Protein AF-A0A021VND4-F1 (afdb_monomer)

Radius of gyration: 18.17 Å; Cα contacts (8 Å, |Δi|>4): 140; chains: 1; bounding box: 56×45×38 Å

Solvent-accessible surface area (backbone atoms only — not comparable to full-atom values): 9575 Å² total; per-residue (Å²): 138,81,80,80,77,84,76,87,83,68,87,91,71,87,81,80,86,76,94,63,100,73,73,76,72,95,54,77,72,45,52,62,30,87,67,71,60,88,65,84,50,71,68,50,46,50,50,52,54,51,49,43,59,38,52,52,38,44,68,50,16,68,78,72,68,38,56,69,61,24,49,53,36,52,48,45,46,50,52,52,50,40,56,62,38,49,47,67,73,42,44,68,48,39,71,72,53,38,63,67,58,33,40,44,51,10,20,51,50,37,47,50,38,52,64,40,26,92,81,39,49,69,62,33,46,55,53,37,48,76,36,63,48,84,81,65,67,89,79,54,76,70,67,76,73,69,83,77,57,66,70,61,62,68,68,74,115

Foldseek 3Di:
DDDDPPPPPDDPDPDDDDDDPDDDPPFDFQAADLDADPADDPLLLVLLLLLLVLLVQLVPCVVVVNVVSNVVSLCCSVPCNVPVPLCVVCVVVRRVVPVNSSRSVNNSLNLSLLSCCVPCVPVSQVVNVVSPHDDGSVVDDRRDRDDRDPVVVVVPD

Structure (mmCIF, N/CA/C/O backbone):
data_AF-A0A021VND4-F1
#
_entry.id   AF-A0A021VND4-F1
#
loop_
_atom_site.group_PDB
_atom_site.id
_atom_site.type_symbol
_atom_site.label_atom_id
_atom_site.label_alt_id
_atom_site.label_comp_id
_atom_site.label_asym_id
_atom_site.label_entity_id
_atom_site.label_seq_id
_atom_site.pdbx_PDB_ins_code
_atom_site.Cartn_x
_atom_site.Cartn_y
_atom_site.Cartn_z
_atom_site.occupancy
_atom_site.B_iso_or_equiv
_atom_site.auth_seq_id
_atom_site.auth_comp_id
_atom_site.auth_asym_id
_atom_site.auth_atom_id
_atom_site.pdbx_PDB_model_num
ATOM 1 N N . MET A 1 1 ? -39.844 19.000 12.742 1.00 39.38 1 MET A N 1
ATOM 2 C CA . MET A 1 1 ? -38.869 18.148 13.452 1.00 39.38 1 MET A CA 1
ATOM 3 C C . MET A 1 1 ? -37.509 18.423 12.840 1.00 39.38 1 MET A C 1
ATOM 5 O O . MET A 1 1 ? -37.280 18.020 11.710 1.00 39.38 1 MET A O 1
ATOM 9 N N . GLY A 1 2 ? -36.708 19.260 13.501 1.00 38.38 2 GLY A N 1
ATOM 10 C CA . GLY A 1 2 ? -35.428 19.747 12.989 1.00 38.38 2 GLY A CA 1
ATOM 11 C C . GLY A 1 2 ? -34.283 18.867 13.471 1.00 38.38 2 GLY A C 1
ATOM 12 O O . GLY A 1 2 ? -34.171 18.606 14.666 1.00 38.38 2 GLY A O 1
ATOM 13 N N . VAL A 1 3 ? -33.459 18.407 12.537 1.00 39.66 3 VAL A N 1
ATOM 14 C CA . VAL A 1 3 ? -32.169 17.777 12.827 1.00 39.66 3 VAL A CA 1
ATOM 15 C C . VAL A 1 3 ? -31.225 18.892 13.293 1.00 39.66 3 VAL A C 1
ATOM 17 O O . VAL A 1 3 ? -31.140 19.909 12.598 1.00 39.66 3 VAL A O 1
ATOM 20 N N . PRO A 1 4 ? -30.549 18.784 14.448 1.00 34.69 4 PRO A N 1
ATOM 21 C CA . PRO A 1 4 ? -29.612 19.818 14.848 1.00 34.69 4 PRO A CA 1
ATOM 22 C C . PRO A 1 4 ? -28.389 19.758 13.926 1.00 34.69 4 PRO A C 1
ATOM 24 O O . PRO A 1 4 ? -27.770 18.705 13.769 1.00 34.69 4 PRO A O 1
ATOM 27 N N . LEU A 1 5 ? -28.048 20.893 13.309 1.00 39.12 5 LEU A N 1
ATOM 28 C CA . LEU A 1 5 ? -26.741 21.083 12.690 1.00 39.12 5 LEU A CA 1
ATOM 29 C C . LEU A 1 5 ? -25.668 20.904 13.770 1.00 39.12 5 LEU A C 1
ATOM 31 O O . LEU A 1 5 ? -25.698 21.584 14.795 1.00 39.12 5 LEU A O 1
ATOM 35 N N . VAL A 1 6 ? -24.699 20.025 13.516 1.00 43.84 6 VAL A N 1
ATOM 36 C CA . VAL A 1 6 ? -23.424 20.014 14.238 1.00 43.84 6 VAL A CA 1
ATOM 37 C C . VAL A 1 6 ? -22.753 21.366 14.000 1.00 43.84 6 VAL A C 1
ATOM 39 O O . VAL A 1 6 ? -22.276 21.661 12.907 1.00 43.84 6 VAL A O 1
ATOM 42 N N . THR A 1 7 ? -22.745 22.217 15.021 1.00 33.28 7 THR A N 1
ATOM 43 C CA . THR A 1 7 ? -21.947 23.441 15.036 1.00 33.28 7 THR A CA 1
ATOM 44 C C . THR A 1 7 ? -20.494 23.058 15.285 1.00 33.28 7 THR A C 1
ATOM 46 O O . THR A 1 7 ? -20.114 22.707 16.403 1.00 33.28 7 THR A O 1
ATOM 49 N N . ALA A 1 8 ? -19.677 23.115 14.236 1.00 41.44 8 ALA A N 1
ATOM 50 C CA . ALA A 1 8 ? -18.228 23.056 14.342 1.00 41.44 8 ALA A CA 1
ATOM 51 C C . ALA A 1 8 ? -17.713 24.363 14.970 1.00 41.44 8 ALA A C 1
ATOM 53 O O . ALA A 1 8 ? -17.360 25.310 14.279 1.00 41.44 8 ALA A O 1
ATOM 54 N N . THR A 1 9 ? -17.700 24.431 16.300 1.00 42.09 9 THR A N 1
ATOM 55 C CA . THR A 1 9 ? -16.962 25.454 17.052 1.00 42.09 9 THR A CA 1
ATOM 56 C C . THR A 1 9 ? -15.819 24.779 17.795 1.00 42.09 9 THR A C 1
ATOM 58 O O . THR A 1 9 ? -15.929 24.433 18.969 1.00 42.09 9 THR A O 1
ATOM 61 N N . GLY A 1 10 ? -14.721 24.561 17.079 1.00 40.16 10 GLY A N 1
ATOM 62 C CA . GLY A 1 10 ? -13.405 24.275 17.639 1.00 40.16 10 GLY A CA 1
ATOM 63 C C . GLY A 1 10 ? -12.392 25.157 16.909 1.00 40.16 10 GLY A C 1
ATOM 64 O O . GLY A 1 10 ? -12.546 25.340 15.703 1.00 40.16 10 GLY A O 1
ATOM 65 N N . PRO A 1 11 ? -11.412 25.762 17.599 1.00 38.66 11 PRO A N 1
ATOM 66 C CA . PRO A 1 11 ? -10.541 26.758 16.990 1.00 38.66 11 PRO A CA 1
ATOM 67 C C . PRO A 1 11 ? -9.674 26.132 15.891 1.00 38.66 11 PRO A C 1
ATOM 69 O O . PRO A 1 11 ? -8.790 25.318 16.170 1.00 38.66 11 PRO A O 1
ATOM 72 N N . GLU A 1 12 ? -9.913 26.551 14.646 1.00 44.59 12 GLU A N 1
ATOM 73 C CA . GLU A 1 12 ? -8.949 26.457 13.554 1.00 44.59 12 GLU A CA 1
ATOM 74 C C . GLU A 1 12 ? -7.662 27.161 13.990 1.00 44.59 12 GLU A C 1
ATOM 76 O O . GLU A 1 12 ? -7.563 28.384 14.042 1.00 44.59 12 GLU A O 1
ATOM 81 N N . SER A 1 13 ? -6.664 26.365 14.347 1.00 36.53 13 SER A N 1
ATOM 82 C CA . SER A 1 13 ? -5.287 26.816 14.462 1.00 36.53 13 SER A CA 1
ATOM 83 C C . SER A 1 13 ? -4.423 25.725 13.856 1.00 36.53 13 SER A C 1
ATOM 85 O O . SER A 1 13 ? -4.246 24.657 14.434 1.00 36.53 13 SER A O 1
ATOM 87 N N . TRP A 1 14 ? -3.936 25.972 12.643 1.00 28.53 14 TRP A N 1
ATOM 88 C CA . TRP A 1 14 ? -2.794 25.255 12.092 1.00 28.53 14 TRP A CA 1
ATOM 89 C C . TRP A 1 14 ? -1.542 25.890 12.703 1.00 28.53 14 TRP A C 1
ATOM 91 O O . TRP A 1 14 ? -1.201 27.016 12.341 1.00 28.53 14 TRP A O 1
ATOM 101 N N . PRO A 1 15 ? -0.858 25.244 13.663 1.00 38.12 15 PRO A N 1
ATOM 102 C CA . PRO A 1 15 ? 0.334 25.821 14.244 1.00 38.12 15 PRO A CA 1
ATOM 103 C C . PRO A 1 15 ? 1.510 25.493 13.329 1.00 38.12 15 PRO A C 1
ATOM 105 O O . PRO A 1 15 ? 2.020 24.371 13.305 1.00 38.12 15 PRO A O 1
ATOM 108 N N . HIS A 1 16 ? 1.946 26.492 12.572 1.00 46.53 16 HIS A N 1
ATOM 109 C CA . HIS A 1 16 ? 3.283 26.505 12.005 1.00 46.53 16 HIS A CA 1
ATOM 110 C C . HIS A 1 16 ? 4.306 26.500 13.156 1.00 46.53 16 HIS A C 1
ATOM 112 O O . HIS A 1 16 ? 4.197 27.287 14.094 1.00 46.53 16 HIS A O 1
ATOM 118 N N . THR A 1 17 ? 5.344 25.670 13.020 1.00 44.19 17 THR A N 1
ATOM 119 C CA . THR A 1 17 ? 6.574 25.615 13.841 1.00 44.19 17 THR A CA 1
ATOM 120 C C . THR A 1 17 ? 6.462 24.954 15.223 1.00 44.19 17 THR A C 1
ATOM 122 O O . THR A 1 17 ? 5.959 25.523 16.186 1.00 44.19 17 THR A O 1
ATOM 125 N N . GLY A 1 18 ? 7.032 23.749 15.337 1.00 35.31 18 GLY A N 1
ATOM 126 C CA . GLY A 1 18 ? 7.293 23.082 16.615 1.00 35.31 18 GLY A CA 1
ATOM 127 C C . GLY A 1 18 ? 7.198 21.564 16.508 1.00 35.31 18 GLY A C 1
ATOM 128 O O . GLY A 1 18 ? 6.139 20.985 16.759 1.00 35.31 18 GLY A O 1
ATOM 129 N N . CYS A 1 19 ? 8.303 20.916 16.129 1.00 43.28 19 CYS A N 1
ATOM 130 C CA . CYS A 1 19 ? 8.440 19.462 16.154 1.00 43.28 19 CYS A CA 1
ATOM 131 C C . CYS A 1 19 ? 8.261 18.972 17.602 1.00 43.28 19 CYS A C 1
ATOM 133 O O . CYS A 1 19 ? 9.157 19.080 18.435 1.00 43.28 19 CYS A O 1
ATOM 135 N N . SER A 1 20 ? 7.055 18.508 17.928 1.00 46.44 20 SER A N 1
ATOM 136 C CA . SER A 1 20 ? 6.703 17.970 19.238 1.00 46.44 20 SER A CA 1
ATOM 137 C C . SER A 1 20 ? 6.713 16.449 19.144 1.00 46.44 20 SER A C 1
ATOM 139 O O . SER A 1 20 ? 5.752 15.840 18.679 1.00 46.44 20 SER A O 1
ATOM 141 N N . ARG A 1 21 ? 7.798 15.829 19.627 1.00 52.44 21 ARG A N 1
ATOM 142 C CA . ARG A 1 21 ? 7.966 14.372 19.832 1.00 52.44 21 ARG A CA 1
ATOM 143 C C . ARG A 1 21 ? 7.022 13.799 20.913 1.00 52.44 21 ARG A C 1
ATOM 145 O O . ARG A 1 21 ? 7.425 12.992 21.740 1.00 52.44 21 ARG A O 1
ATOM 152 N N . GLY A 1 22 ? 5.773 14.264 20.973 1.00 51.69 22 GLY A N 1
ATOM 153 C CA . GLY A 1 22 ? 4.873 13.988 22.095 1.00 51.69 22 GLY A CA 1
ATOM 154 C C . GLY A 1 22 ? 3.378 14.139 21.824 1.00 51.69 22 GLY A C 1
ATOM 155 O O . GLY A 1 22 ? 2.599 14.114 22.775 1.00 51.69 22 GLY A O 1
ATOM 156 N N . ARG A 1 23 ? 2.929 14.278 20.569 1.00 58.47 23 ARG A N 1
ATOM 157 C CA . ARG A 1 23 ? 1.492 14.169 20.276 1.00 58.47 23 ARG A CA 1
ATOM 158 C C . ARG A 1 23 ? 1.096 12.696 20.238 1.00 58.47 23 ARG A C 1
ATOM 160 O O . ARG A 1 23 ? 1.462 11.976 19.317 1.00 58.47 23 ARG A O 1
ATOM 167 N N . ARG A 1 24 ? 0.330 12.252 21.240 1.00 54.53 24 ARG A N 1
ATOM 168 C CA . ARG A 1 24 ? -0.389 10.974 21.156 1.00 54.53 24 ARG A CA 1
ATOM 169 C C . ARG A 1 24 ? -1.309 11.038 19.939 1.00 54.53 24 ARG A C 1
ATOM 171 O O . ARG A 1 24 ? -2.032 12.023 19.780 1.00 54.53 24 ARG A O 1
ATOM 178 N N . ALA A 1 25 ? -1.254 10.017 19.088 1.00 60.75 25 ALA A N 1
ATOM 179 C CA . ALA A 1 25 ? -2.151 9.912 17.949 1.00 60.75 25 ALA A CA 1
ATOM 180 C C . ALA A 1 25 ? -3.601 10.006 18.448 1.00 60.75 25 ALA A C 1
ATOM 182 O O . ALA A 1 25 ? -4.000 9.290 19.366 1.00 60.75 25 ALA A O 1
ATOM 183 N N . ARG A 1 26 ? -4.371 10.937 17.873 1.00 66.12 26 ARG A N 1
ATOM 184 C CA . ARG A 1 26 ? -5.791 11.138 18.205 1.00 66.12 26 ARG A CA 1
ATOM 185 C C . ARG A 1 26 ? -6.656 9.956 17.748 1.00 66.12 26 ARG A C 1
ATOM 187 O O . ARG A 1 26 ? -7.767 9.797 18.236 1.00 66.12 26 ARG A O 1
ATOM 194 N N . TYR A 1 27 ? -6.118 9.143 16.842 1.00 67.44 27 TYR A N 1
ATOM 195 C CA . TYR A 1 27 ? -6.747 7.982 16.230 1.00 67.44 27 TYR A CA 1
ATOM 196 C C . TYR A 1 27 ? -5.833 6.761 16.355 1.00 67.44 27 TYR A C 1
ATOM 198 O O . TYR A 1 27 ? -4.612 6.930 16.465 1.00 67.44 27 TYR A O 1
ATOM 206 N N . PRO A 1 28 ? -6.393 5.540 16.334 1.00 74.75 28 PRO A N 1
ATOM 207 C CA . PRO A 1 28 ? -5.584 4.334 16.254 1.00 74.75 28 PRO A CA 1
ATOM 208 C C . PRO A 1 28 ? -4.768 4.358 14.957 1.00 74.75 28 PRO A C 1
ATOM 210 O O . PRO A 1 28 ? -5.318 4.446 13.862 1.00 74.75 28 PRO A O 1
ATOM 213 N N . ALA A 1 29 ? -3.443 4.315 15.089 1.00 76.44 29 ALA A N 1
ATOM 214 C CA . ALA A 1 29 ? -2.543 4.244 13.947 1.00 76.44 29 ALA A CA 1
ATOM 215 C C . ALA A 1 29 ? -2.307 2.773 13.569 1.00 76.44 29 ALA A C 1
ATOM 217 O O . ALA A 1 29 ? -2.051 1.958 14.468 1.00 76.44 29 ALA A O 1
ATOM 218 N N . PRO A 1 30 ? -2.373 2.412 12.274 1.00 82.88 30 PRO A N 1
ATOM 219 C CA . PRO A 1 30 ? -1.949 1.092 11.836 1.00 82.88 30 PRO A CA 1
ATOM 220 C C . PRO A 1 30 ? -0.460 0.923 12.154 1.00 82.88 30 PRO A C 1
ATOM 222 O O . PRO A 1 30 ? 0.346 1.812 11.893 1.00 82.88 30 PRO A O 1
ATOM 225 N N . ARG A 1 31 ? -0.096 -0.219 12.736 1.00 85.75 31 ARG A N 1
ATOM 226 C CA . ARG A 1 31 ? 1.307 -0.583 12.977 1.00 85.75 31 ARG A CA 1
ATOM 227 C C . ARG A 1 31 ? 1.794 -1.461 11.845 1.00 85.75 31 ARG A C 1
ATOM 229 O O . ARG A 1 31 ? 1.043 -2.376 11.532 1.00 85.75 31 ARG A O 1
ATOM 236 N N . PRO A 1 32 ? 2.986 -1.270 11.272 1.00 87.56 32 PRO A N 1
ATOM 237 C CA . PRO A 1 32 ? 3.424 -2.042 10.124 1.00 87.56 32 PRO A CA 1
ATOM 238 C C . PRO A 1 32 ? 3.399 -3.550 10.377 1.00 87.56 32 PRO A C 1
ATOM 240 O O . PRO A 1 32 ? 3.707 -4.016 11.476 1.00 87.56 32 PRO A O 1
ATOM 243 N N . SER A 1 33 ? 3.005 -4.312 9.361 1.00 87.19 33 SER A N 1
ATOM 244 C CA . SER A 1 33 ? 2.957 -5.769 9.416 1.00 87.19 33 SER A CA 1
ATOM 245 C C . SER A 1 33 ? 3.253 -6.389 8.051 1.00 87.19 33 SER A C 1
ATOM 247 O O . SER A 1 33 ? 2.554 -6.176 7.062 1.00 87.19 33 SER A O 1
ATOM 249 N N . VAL A 1 34 ? 4.301 -7.212 8.000 1.00 83.56 34 VAL A N 1
ATOM 250 C CA . VAL A 1 34 ? 4.669 -7.959 6.783 1.00 83.56 34 VAL A CA 1
ATOM 251 C C . VAL A 1 34 ? 3.690 -9.106 6.524 1.00 83.56 34 VAL A C 1
ATOM 253 O O . VAL A 1 34 ? 3.439 -9.468 5.381 1.00 83.56 34 VAL A O 1
ATOM 256 N N . ARG A 1 35 ? 3.099 -9.677 7.579 1.00 82.62 35 ARG A N 1
ATOM 257 C CA . ARG A 1 35 ? 2.094 -10.740 7.467 1.00 82.62 35 ARG A CA 1
ATOM 258 C C . ARG A 1 35 ? 0.694 -10.138 7.381 1.00 82.62 35 ARG A C 1
ATOM 260 O O . ARG A 1 35 ? 0.267 -9.461 8.312 1.00 82.62 35 ARG A O 1
ATOM 267 N N . GLY A 1 36 ? -0.027 -10.474 6.313 1.00 77.19 36 GLY A N 1
ATOM 268 C CA . GLY A 1 36 ? -1.421 -10.080 6.140 1.00 77.19 36 GLY A CA 1
ATOM 269 C C . GLY A 1 36 ? -2.354 -10.732 7.170 1.00 77.19 36 GLY A C 1
ATOM 270 O O . GLY A 1 36 ? -2.123 -11.879 7.576 1.00 77.19 36 GLY A O 1
ATOM 271 N N . PRO A 1 37 ? -3.403 -10.023 7.623 1.00 80.75 37 PRO A N 1
ATOM 272 C CA . PRO A 1 37 ? -4.427 -10.609 8.480 1.00 80.75 37 PRO A CA 1
ATOM 273 C C . PRO A 1 37 ? -5.311 -11.578 7.683 1.00 80.75 37 PRO A C 1
ATOM 275 O O . PRO A 1 37 ? -5.410 -11.436 6.470 1.00 80.75 37 PRO A O 1
ATOM 278 N N . PRO A 1 38 ? -6.028 -12.510 8.337 1.00 80.38 38 PRO A N 1
ATOM 279 C CA . PRO A 1 38 ? -7.156 -13.186 7.707 1.00 80.38 38 PRO A CA 1
ATOM 280 C C . PRO A 1 38 ? -8.312 -12.178 7.549 1.00 80.38 38 PRO A C 1
ATOM 282 O O . PRO A 1 38 ? -8.930 -11.799 8.554 1.00 80.38 38 PRO A O 1
ATOM 285 N N . PRO A 1 39 ? -8.610 -11.702 6.328 1.00 78.75 39 PRO A N 1
ATOM 286 C CA . PRO A 1 39 ? -9.590 -10.643 6.130 1.00 78.75 39 PRO A CA 1
ATOM 287 C C . PRO A 1 39 ? -11.013 -11.170 6.359 1.00 78.75 39 PRO A C 1
ATOM 289 O O . PRO A 1 39 ? -11.399 -12.231 5.868 1.00 78.75 39 PRO A 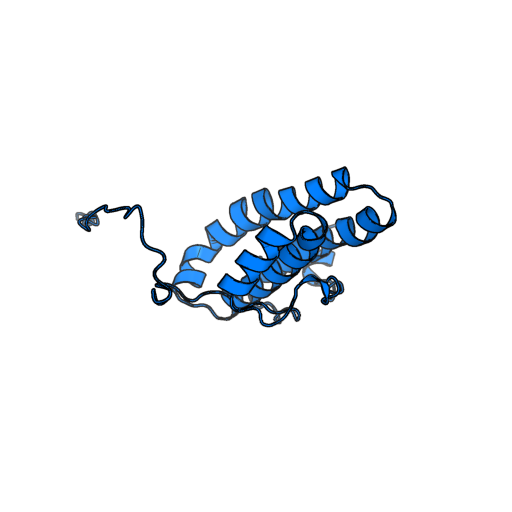O 1
ATOM 292 N N . ARG A 1 40 ? -11.814 -10.416 7.118 1.00 83.75 40 ARG A N 1
ATOM 293 C CA . ARG A 1 40 ? -13.211 -10.780 7.428 1.00 83.75 40 ARG A CA 1
ATOM 294 C C . ARG A 1 40 ? -14.217 -9.990 6.600 1.00 83.75 40 ARG A C 1
ATOM 296 O O . ARG A 1 40 ? -15.270 -10.515 6.251 1.00 83.75 40 ARG A O 1
ATOM 303 N N . HIS A 1 41 ? -13.894 -8.737 6.289 1.00 92.12 41 HIS A N 1
ATOM 304 C CA . HIS A 1 41 ? -14.745 -7.858 5.501 1.00 92.12 41 HIS A CA 1
ATOM 305 C C . HIS A 1 41 ? -14.481 -8.042 3.999 1.00 92.12 41 HIS A C 1
ATOM 307 O O . HIS A 1 41 ? -13.362 -8.342 3.579 1.00 92.12 41 HIS A O 1
ATOM 313 N N . LEU A 1 42 ? -15.514 -7.870 3.169 1.00 93.81 42 LEU A N 1
ATOM 314 C CA . LEU A 1 42 ? -15.393 -8.023 1.714 1.00 93.81 42 LEU A CA 1
ATOM 315 C C . LEU A 1 42 ? -14.401 -7.018 1.118 1.00 93.81 42 LEU A C 1
ATOM 317 O O . LEU A 1 42 ? -13.566 -7.393 0.303 1.00 93.81 42 LEU A O 1
ATOM 321 N N . LEU A 1 43 ? -14.472 -5.760 1.551 1.00 94.69 43 LEU A N 1
ATOM 322 C CA . LEU A 1 43 ? -13.592 -4.715 1.031 1.00 94.69 43 LEU A CA 1
ATOM 323 C C . LEU A 1 43 ? -12.130 -4.918 1.458 1.00 94.69 43 LEU A C 1
ATOM 325 O O . LEU A 1 43 ? -11.223 -4.585 0.704 1.00 94.69 43 LEU A O 1
ATOM 329 N N . ASP A 1 44 ? -11.906 -5.528 2.624 1.00 95.00 44 ASP A N 1
ATOM 330 C CA . ASP A 1 44 ? -10.564 -5.861 3.105 1.00 95.00 44 ASP A CA 1
ATOM 331 C C . ASP A 1 44 ? -9.948 -6.964 2.223 1.00 95.00 44 ASP A C 1
ATOM 333 O O . ASP A 1 44 ? -8.817 -6.835 1.766 1.00 95.00 44 ASP A O 1
ATOM 337 N N . ARG A 1 45 ? -10.728 -8.007 1.894 1.00 93.94 45 ARG A N 1
ATOM 338 C CA . ARG A 1 45 ? -10.338 -9.061 0.932 1.00 93.94 45 ARG A CA 1
ATOM 339 C C . ARG A 1 45 ? -10.010 -8.504 -0.446 1.00 93.94 45 ARG A C 1
ATOM 341 O O . ARG A 1 45 ? -8.994 -8.857 -1.046 1.00 93.94 45 ARG A O 1
ATOM 348 N N . TRP A 1 46 ? -10.870 -7.612 -0.926 1.00 94.69 46 TRP A N 1
ATOM 349 C CA . TRP A 1 46 ? -10.670 -6.936 -2.195 1.00 94.69 46 TRP A CA 1
ATOM 350 C C . TRP A 1 46 ? -9.355 -6.149 -2.194 1.00 94.69 46 TRP A C 1
ATOM 352 O O . TRP A 1 46 ? -8.535 -6.377 -3.079 1.00 94.69 46 TRP A O 1
ATOM 362 N N . LEU A 1 47 ? -9.096 -5.312 -1.182 1.00 95.62 47 LEU A N 1
ATOM 363 C CA . LEU A 1 47 ? -7.874 -4.505 -1.121 1.00 95.62 47 LEU A CA 1
ATOM 364 C C . LEU A 1 47 ? -6.610 -5.375 -1.115 1.00 95.62 47 LEU A C 1
ATOM 366 O O . LEU A 1 47 ? -5.657 -5.060 -1.821 1.00 95.62 47 LEU A O 1
ATOM 370 N N . LEU A 1 48 ? -6.610 -6.487 -0.376 1.00 94.25 48 LEU A N 1
ATOM 371 C CA . LEU A 1 48 ? -5.478 -7.420 -0.362 1.00 94.25 48 LEU A CA 1
ATOM 372 C C . LEU A 1 48 ? -5.229 -8.043 -1.742 1.00 94.25 48 LEU A C 1
ATOM 374 O O . LEU A 1 48 ? -4.087 -8.119 -2.186 1.00 94.25 48 LEU A O 1
ATOM 378 N N . THR A 1 49 ? -6.293 -8.382 -2.471 1.00 93.75 49 THR A N 1
ATOM 379 C CA . THR A 1 49 ? -6.180 -8.867 -3.857 1.00 93.75 49 THR A CA 1
ATOM 380 C C . THR A 1 49 ? -5.592 -7.791 -4.781 1.00 93.75 49 THR A C 1
ATOM 382 O O . THR A 1 49 ? -4.765 -8.085 -5.647 1.00 93.75 49 THR A O 1
ATOM 385 N N . ARG A 1 50 ? -5.988 -6.521 -4.599 1.00 95.12 50 ARG A N 1
ATOM 386 C CA . ARG A 1 50 ? -5.434 -5.382 -5.353 1.00 95.12 50 ARG A CA 1
ATOM 387 C C . ARG A 1 50 ? -3.959 -5.154 -5.034 1.00 95.12 50 ARG A C 1
ATOM 389 O O . ARG A 1 50 ? -3.177 -4.935 -5.957 1.00 95.12 50 ARG A O 1
ATOM 396 N N . LEU A 1 51 ? -3.579 -5.252 -3.760 1.00 95.56 51 LEU A N 1
ATOM 397 C CA . LEU A 1 51 ? -2.191 -5.168 -3.313 1.00 95.56 51 LEU A CA 1
ATOM 398 C C . LEU A 1 51 ? -1.340 -6.253 -3.975 1.00 95.56 51 LEU A C 1
ATOM 400 O O . LEU A 1 51 ? -0.317 -5.931 -4.571 1.00 95.56 51 LEU A O 1
ATOM 404 N N . ASP A 1 52 ? -1.766 -7.516 -3.934 1.00 93.94 52 ASP A N 1
ATOM 405 C CA . ASP A 1 52 ? -1.013 -8.622 -4.536 1.00 93.94 52 ASP A CA 1
ATOM 406 C C . ASP A 1 52 ? -0.788 -8.425 -6.039 1.00 93.94 52 ASP A C 1
ATOM 408 O O . ASP A 1 52 ? 0.334 -8.607 -6.532 1.00 93.94 52 ASP A O 1
ATOM 412 N N . ALA A 1 53 ? -1.830 -7.988 -6.753 1.00 93.56 53 ALA A N 1
ATOM 413 C CA . ALA A 1 53 ? -1.742 -7.651 -8.167 1.00 93.56 53 ALA A CA 1
ATOM 414 C C . ALA A 1 53 ? -0.765 -6.489 -8.411 1.00 93.56 53 ALA A C 1
ATOM 416 O O . ALA A 1 53 ? 0.110 -6.593 -9.271 1.00 93.56 53 ALA A O 1
ATOM 417 N N . ALA A 1 54 ? -0.857 -5.413 -7.628 1.00 95.62 54 ALA A N 1
ATOM 418 C CA . ALA A 1 54 ? 0.030 -4.259 -7.746 1.00 95.62 54 ALA A CA 1
ATOM 419 C C . ALA A 1 54 ? 1.490 -4.610 -7.430 1.00 95.62 54 ALA A C 1
ATOM 421 O O . ALA A 1 54 ? 2.385 -4.136 -8.119 1.00 95.62 54 ALA A O 1
ATOM 422 N N . LEU A 1 55 ? 1.742 -5.484 -6.450 1.00 95.50 55 LEU A N 1
ATOM 423 C CA . LEU A 1 55 ? 3.086 -5.934 -6.081 1.00 95.50 55 LEU A CA 1
ATOM 424 C C . LEU A 1 55 ? 3.722 -6.868 -7.121 1.00 95.50 55 LEU A C 1
ATOM 426 O O . LEU A 1 55 ? 4.930 -7.088 -7.077 1.00 95.50 55 LEU A O 1
ATOM 430 N N . SER A 1 56 ? 2.962 -7.429 -8.066 1.00 94.69 56 SER A N 1
ATOM 431 C CA . SER A 1 56 ? 3.549 -8.203 -9.173 1.00 94.69 56 SER A CA 1
ATOM 432 C C . SER A 1 56 ? 4.426 -7.339 -10.091 1.00 94.69 56 SER A C 1
ATOM 434 O O . SER A 1 56 ? 5.435 -7.809 -10.616 1.00 94.69 56 SER A O 1
ATOM 436 N N . GLU A 1 57 ? 4.088 -6.057 -10.200 1.00 95.00 57 GLU A N 1
ATOM 437 C CA . GLU A 1 57 ? 4.746 -5.092 -11.071 1.00 95.00 57 GLU A CA 1
ATOM 438 C C . GLU A 1 57 ? 6.153 -4.701 -10.595 1.00 95.00 57 GLU A C 1
ATOM 440 O O . GLU A 1 57 ? 7.086 -4.921 -11.361 1.00 95.00 57 GLU A O 1
ATOM 445 N N . PRO A 1 58 ? 6.394 -4.240 -9.349 1.00 95.25 58 PRO A N 1
ATOM 446 C CA . PRO A 1 58 ? 7.748 -4.006 -8.845 1.00 95.25 58 PRO A CA 1
ATOM 447 C C . PRO A 1 58 ? 8.602 -5.282 -8.826 1.00 95.25 58 PRO A C 1
ATOM 449 O O . PRO A 1 58 ? 9.800 -5.209 -9.094 1.00 95.25 58 PRO A O 1
ATOM 452 N N . ARG A 1 59 ? 8.010 -6.465 -8.572 1.00 93.12 59 ARG A N 1
ATOM 453 C CA . ARG A 1 59 ? 8.751 -7.745 -8.610 1.00 93.12 59 ARG A CA 1
ATOM 454 C C . ARG A 1 59 ? 9.387 -8.001 -9.976 1.00 93.12 59 ARG A C 1
ATOM 456 O O . ARG A 1 59 ? 10.515 -8.479 -10.034 1.00 93.12 59 ARG A O 1
ATOM 463 N N . ALA A 1 60 ? 8.678 -7.693 -11.061 1.00 92.06 60 ALA A N 1
ATOM 464 C CA . ALA A 1 60 ? 9.192 -7.852 -12.420 1.00 92.06 60 ALA A CA 1
ATOM 465 C C . ALA A 1 60 ? 9.981 -6.618 -12.893 1.00 92.06 60 ALA A C 1
ATOM 467 O O . ALA A 1 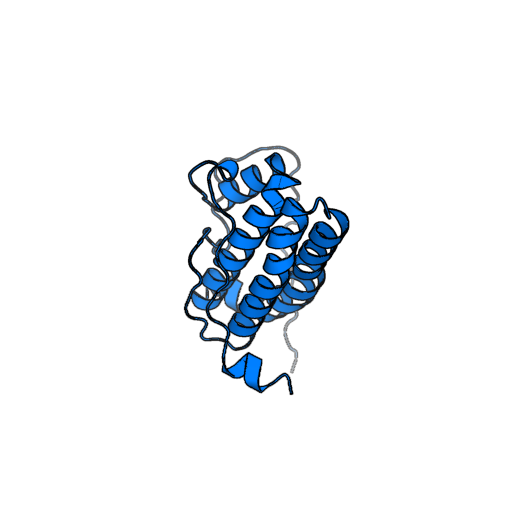60 ? 11.058 -6.739 -13.477 1.00 92.06 60 ALA A O 1
ATOM 468 N N . GLY A 1 61 ? 9.447 -5.429 -12.624 1.00 91.12 61 GLY A N 1
ATOM 469 C CA . GLY A 1 61 ? 9.927 -4.150 -13.126 1.00 91.12 61 GLY A CA 1
ATOM 470 C C . GLY A 1 61 ? 11.304 -3.778 -12.599 1.00 91.12 61 GLY A C 1
ATOM 471 O O . GLY A 1 61 ? 12.142 -3.350 -13.390 1.00 91.12 61 GLY A O 1
ATOM 472 N N . TYR A 1 62 ? 11.603 -4.025 -11.318 1.00 93.06 62 TYR A N 1
ATOM 473 C CA . TYR A 1 62 ? 12.941 -3.742 -10.786 1.00 93.06 62 TYR A CA 1
ATOM 474 C C . TYR A 1 62 ? 14.025 -4.628 -11.409 1.00 93.06 62 TYR A C 1
ATOM 476 O O . TYR A 1 62 ? 15.110 -4.136 -11.708 1.00 93.06 62 TYR A O 1
ATOM 484 N N . GLY A 1 63 ? 13.730 -5.904 -11.678 1.00 90.19 63 GLY A N 1
ATOM 485 C CA . GLY A 1 63 ? 14.669 -6.803 -12.356 1.00 90.19 63 GLY A CA 1
ATOM 486 C C . GLY A 1 63 ? 14.877 -6.461 -13.836 1.00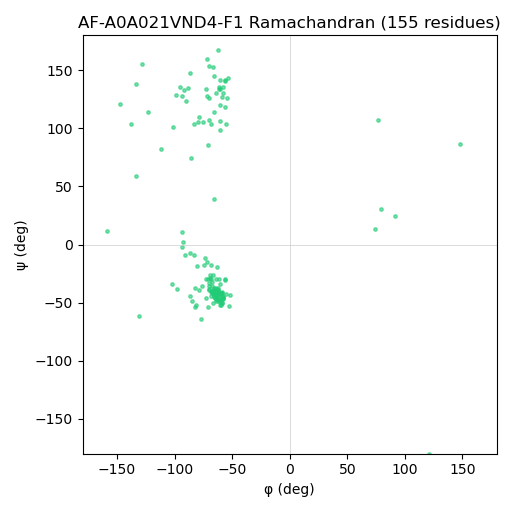 90.19 63 GLY A C 1
ATOM 487 O O . GLY A 1 63 ? 15.973 -6.639 -14.362 1.00 90.19 63 GLY A O 1
ATOM 488 N N . ALA A 1 64 ? 13.838 -5.951 -14.501 1.00 94.19 64 ALA A N 1
ATOM 489 C CA . ALA A 1 64 ? 13.868 -5.586 -15.917 1.00 94.19 64 ALA A CA 1
ATOM 490 C C . ALA A 1 64 ? 14.276 -4.123 -16.187 1.00 94.19 64 ALA A C 1
ATOM 492 O O . ALA A 1 64 ? 14.467 -3.749 -17.343 1.00 94.19 64 ALA A O 1
ATOM 493 N N . GLY A 1 65 ? 14.389 -3.287 -15.150 1.00 93.19 65 GLY A N 1
ATOM 494 C CA . GLY A 1 65 ? 14.620 -1.844 -15.281 1.00 93.19 65 GLY A CA 1
ATOM 495 C C . GLY A 1 65 ? 13.394 -1.040 -15.743 1.00 93.19 65 GLY A C 1
ATOM 496 O O . GLY A 1 65 ? 13.532 0.129 -16.101 1.00 93.19 65 GLY A O 1
ATOM 497 N N . ASP A 1 66 ? 12.194 -1.627 -15.728 1.00 96.12 66 ASP A N 1
ATOM 498 C CA . ASP A 1 66 ? 10.945 -0.955 -16.112 1.00 96.12 66 ASP A CA 1
ATOM 499 C C . ASP A 1 66 ? 10.336 -0.198 -14.920 1.00 96.12 66 ASP A C 1
ATOM 501 O O . ASP A 1 66 ? 9.357 -0.605 -14.278 1.00 96.12 66 ASP A O 1
ATOM 505 N N . LEU A 1 67 ? 10.968 0.931 -14.597 1.00 95.19 67 LEU A N 1
ATOM 506 C CA . LEU A 1 67 ? 10.531 1.797 -13.504 1.00 95.19 67 LEU A CA 1
ATOM 507 C C . LEU A 1 67 ? 9.226 2.527 -13.834 1.00 95.19 67 LEU A C 1
ATOM 509 O O . LEU A 1 67 ? 8.442 2.799 -12.932 1.00 95.19 67 LEU A O 1
ATOM 513 N N . ALA A 1 68 ? 8.956 2.812 -15.112 1.00 95.31 68 ALA A N 1
ATOM 514 C CA . ALA A 1 68 ? 7.733 3.497 -15.524 1.00 95.31 68 ALA A CA 1
ATOM 515 C C . ALA A 1 68 ? 6.494 2.649 -15.212 1.00 95.31 68 ALA A C 1
ATOM 517 O O . ALA A 1 68 ? 5.546 3.141 -14.596 1.00 95.31 68 ALA A O 1
ATOM 518 N N . ARG A 1 69 ? 6.531 1.359 -15.570 1.00 93.94 69 ARG A N 1
ATOM 519 C CA . ARG A 1 69 ? 5.464 0.406 -15.254 1.00 93.94 69 ARG A CA 1
ATOM 520 C C . ARG A 1 69 ? 5.305 0.204 -13.749 1.00 93.94 69 ARG A C 1
ATOM 522 O O . ARG A 1 69 ? 4.181 0.203 -13.251 1.00 93.94 69 ARG A O 1
ATOM 529 N N . THR A 1 70 ? 6.424 0.108 -13.028 1.00 95.69 70 THR A N 1
ATOM 530 C CA . THR A 1 70 ? 6.432 -0.013 -11.562 1.00 95.69 70 THR A CA 1
ATOM 531 C C . THR A 1 70 ? 5.750 1.185 -10.900 1.00 95.69 70 THR A C 1
ATOM 533 O O . THR A 1 70 ? 4.812 1.011 -10.123 1.00 95.69 70 THR A O 1
ATOM 536 N N . CYS A 1 71 ? 6.162 2.406 -11.252 1.00 96.38 71 CYS A N 1
ATOM 537 C CA . CYS A 1 71 ? 5.567 3.632 -10.727 1.00 96.38 71 CYS A CA 1
ATOM 538 C C . CYS A 1 71 ? 4.072 3.711 -11.047 1.00 96.38 71 CYS A C 1
ATOM 540 O O . CYS A 1 71 ? 3.278 3.968 -10.150 1.00 96.38 71 CYS A O 1
ATOM 542 N N . ALA A 1 72 ? 3.671 3.429 -12.291 1.00 96.31 72 ALA A N 1
ATOM 543 C CA . ALA A 1 72 ? 2.266 3.478 -12.691 1.00 96.31 72 ALA A CA 1
ATOM 544 C C . ALA A 1 72 ? 1.388 2.523 -11.862 1.00 96.31 72 ALA A C 1
ATOM 546 O O . ALA A 1 72 ? 0.294 2.899 -11.439 1.00 96.31 72 ALA A O 1
ATOM 547 N N . ALA A 1 73 ? 1.869 1.308 -11.589 1.00 96.44 73 ALA A N 1
ATOM 548 C CA . ALA A 1 73 ? 1.147 0.334 -10.778 1.00 96.44 73 ALA A CA 1
ATOM 549 C C . ALA A 1 73 ? 0.986 0.780 -9.315 1.00 96.44 73 ALA A C 1
ATOM 551 O O . ALA A 1 73 ? -0.108 0.682 -8.756 1.00 96.44 73 ALA A O 1
ATOM 552 N N . LEU A 1 74 ? 2.056 1.302 -8.706 1.00 97.06 74 LEU A N 1
ATOM 553 C CA . LEU A 1 74 ? 2.040 1.768 -7.315 1.00 97.06 74 LEU A CA 1
ATOM 554 C C . LEU A 1 74 ? 1.203 3.042 -7.144 1.00 97.06 74 LEU A C 1
ATOM 556 O O . LEU A 1 74 ? 0.453 3.158 -6.172 1.00 97.06 74 LEU A O 1
ATOM 560 N N . THR A 1 75 ? 1.269 3.965 -8.107 1.00 96.81 75 THR A N 1
ATOM 561 C CA . THR A 1 75 ? 0.408 5.153 -8.146 1.00 96.81 75 THR A CA 1
ATOM 562 C C . THR A 1 75 ? -1.057 4.749 -8.241 1.00 96.81 75 THR A C 1
ATOM 564 O O . THR A 1 75 ? -1.852 5.195 -7.421 1.00 96.81 75 THR A O 1
ATOM 567 N N . ARG A 1 76 ? -1.408 3.830 -9.149 1.00 97.56 76 ARG A N 1
ATOM 568 C CA . ARG A 1 76 ? -2.784 3.337 -9.295 1.00 97.56 76 ARG A CA 1
ATOM 569 C C . ARG A 1 76 ? -3.325 2.716 -8.003 1.00 97.56 76 ARG A C 1
ATOM 571 O O . ARG A 1 76 ? -4.443 3.025 -7.606 1.00 97.56 76 ARG A O 1
ATOM 578 N N . LEU A 1 77 ? -2.537 1.873 -7.327 1.00 97.75 77 LEU A N 1
ATOM 579 C CA . LEU A 1 77 ? -2.935 1.304 -6.032 1.00 97.75 77 LEU A CA 1
ATOM 580 C C . LEU A 1 77 ? -3.190 2.407 -4.991 1.00 97.75 77 LEU A C 1
ATOM 582 O O . LEU A 1 77 ? -4.140 2.325 -4.218 1.00 97.75 77 LEU A O 1
ATOM 586 N N . THR A 1 78 ? -2.336 3.430 -4.958 1.00 97.62 78 THR A N 1
ATOM 587 C CA . THR A 1 78 ? -2.397 4.499 -3.951 1.00 97.62 78 THR A CA 1
ATOM 588 C C . THR A 1 78 ? -3.578 5.445 -4.191 1.00 97.62 78 THR A C 1
ATOM 590 O O . THR A 1 78 ? -4.314 5.781 -3.258 1.00 97.62 78 THR A O 1
ATOM 593 N N . GLU A 1 79 ? -3.766 5.874 -5.436 1.00 96.94 79 GLU A N 1
ATOM 594 C CA . GLU A 1 79 ? -4.758 6.879 -5.820 1.00 96.94 79 GLU A CA 1
ATOM 595 C C . GLU A 1 79 ? -6.148 6.266 -5.992 1.00 96.94 79 GLU A C 1
ATOM 597 O O . GLU A 1 79 ? -7.084 6.698 -5.324 1.00 96.94 79 GLU A O 1
ATOM 602 N N . ASP A 1 80 ? -6.289 5.222 -6.810 1.00 97.50 80 ASP A N 1
ATOM 603 C CA . ASP A 1 80 ? -7.608 4.677 -7.147 1.00 97.50 80 ASP A CA 1
ATOM 604 C C . ASP A 1 80 ? -8.128 3.740 -6.052 1.00 97.50 80 ASP A C 1
ATOM 606 O O . ASP A 1 80 ? -9.253 3.883 -5.569 1.00 97.50 80 ASP A O 1
ATOM 610 N N . ASP A 1 81 ? -7.310 2.759 -5.660 1.00 97.56 81 ASP A N 1
ATOM 611 C CA . ASP A 1 81 ? -7.779 1.646 -4.833 1.00 97.56 81 ASP A CA 1
ATOM 612 C C . ASP A 1 81 ? -7.761 1.997 -3.332 1.00 97.56 81 ASP A C 1
ATOM 614 O O . ASP A 1 81 ? -8.747 1.790 -2.616 1.00 97.56 81 ASP A O 1
ATOM 618 N N . LEU A 1 82 ? -6.644 2.549 -2.844 1.00 97.31 82 LEU A N 1
ATOM 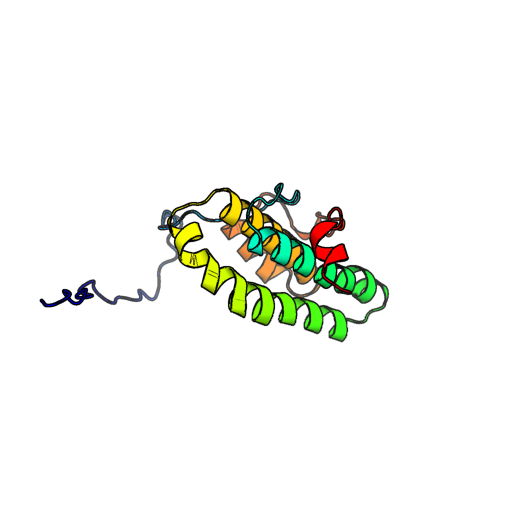619 C CA . LEU A 1 82 ? -6.453 2.858 -1.428 1.00 97.31 82 LEU A CA 1
ATOM 620 C C . LEU A 1 82 ? -7.201 4.129 -1.014 1.00 97.31 82 LEU A C 1
ATOM 622 O O . LEU A 1 82 ? -8.094 4.063 -0.169 1.00 97.31 82 LEU A O 1
ATOM 626 N N . SER A 1 83 ? -6.831 5.287 -1.566 1.00 96.31 83 SER A N 1
ATOM 627 C CA . SER A 1 83 ? -7.431 6.569 -1.170 1.00 96.31 83 SER A CA 1
ATOM 628 C C . SER A 1 83 ? -8.766 6.847 -1.862 1.00 96.31 83 SER A C 1
ATOM 630 O O . SER A 1 83 ? -9.687 7.328 -1.204 1.00 96.31 83 SER A O 1
ATOM 632 N N . GLY A 1 84 ? -8.903 6.480 -3.139 1.00 97.12 84 GLY A N 1
ATOM 633 C CA . GLY A 1 84 ? -10.117 6.684 -3.928 1.00 97.12 84 GLY A CA 1
ATOM 634 C C . GLY A 1 84 ? -11.312 5.825 -3.507 1.00 97.12 84 GLY A C 1
ATOM 635 O O . GLY A 1 84 ? -12.451 6.249 -3.701 1.00 97.12 84 GLY A O 1
ATOM 636 N N . LEU A 1 85 ? -11.082 4.652 -2.900 1.00 97.25 85 LEU A N 1
ATOM 637 C CA . LEU A 1 85 ? -12.162 3.757 -2.473 1.00 97.25 85 LEU A CA 1
ATOM 638 C C . LEU A 1 85 ? -12.022 3.258 -1.033 1.00 97.25 85 LEU A C 1
ATOM 640 O O . LEU A 1 85 ? -12.911 3.503 -0.217 1.00 97.25 85 LEU A O 1
ATOM 644 N N . TYR A 1 86 ? -10.953 2.523 -0.707 1.00 97.75 86 TYR A N 1
ATOM 645 C CA . TYR A 1 86 ? -10.890 1.787 0.560 1.00 97.75 86 TYR A CA 1
ATOM 646 C C . TYR A 1 86 ? -10.987 2.702 1.782 1.00 97.75 86 TYR A C 1
ATOM 648 O O . TYR A 1 86 ? -11.817 2.472 2.664 1.00 97.75 86 TYR A O 1
ATOM 656 N N . LEU A 1 87 ? -10.150 3.742 1.835 1.00 97.00 87 LEU A N 1
ATOM 657 C CA . LEU A 1 87 ? -10.129 4.680 2.954 1.00 97.00 87 LEU A CA 1
ATOM 658 C C . LEU A 1 87 ? -11.430 5.474 3.045 1.00 97.00 87 LEU A C 1
ATOM 660 O O . LEU A 1 87 ? -11.924 5.676 4.150 1.00 97.00 87 LEU A O 1
ATOM 664 N N . GLU A 1 88 ? -12.009 5.869 1.911 1.00 97.25 88 GLU A N 1
ATOM 665 C CA . GLU A 1 88 ? -13.269 6.614 1.895 1.00 97.25 88 GLU A CA 1
ATOM 666 C C . GLU A 1 88 ? -14.422 5.790 2.481 1.00 97.25 88 GLU A C 1
ATOM 668 O O . GLU A 1 88 ? -15.214 6.304 3.272 1.00 97.25 88 GLU A O 1
ATOM 673 N N . VAL A 1 89 ? -14.483 4.494 2.155 1.00 97.50 89 VAL A N 1
ATOM 674 C CA . VAL A 1 89 ? -15.537 3.595 2.643 1.00 97.50 89 VAL A CA 1
ATOM 675 C C . VAL A 1 89 ? -15.288 3.138 4.084 1.00 97.50 89 VAL A C 1
ATOM 677 O O . VAL A 1 89 ? -16.234 3.054 4.861 1.00 97.50 89 VAL A O 1
ATOM 680 N N . ARG A 1 90 ? -14.039 2.842 4.473 1.00 96.12 90 ARG A N 1
ATOM 681 C CA . ARG A 1 90 ? -13.710 2.272 5.800 1.00 96.12 90 ARG A CA 1
ATOM 682 C C . ARG A 1 90 ? -13.365 3.318 6.859 1.00 96.12 90 ARG A C 1
ATOM 684 O O . ARG A 1 90 ? -13.039 2.936 7.982 1.00 96.12 90 ARG A O 1
ATOM 691 N N . LYS A 1 91 ? -13.418 4.619 6.548 1.00 94.75 91 LYS A N 1
ATOM 692 C CA . LYS A 1 91 ? -13.028 5.696 7.482 1.00 94.75 91 LYS A CA 1
ATOM 693 C C . LYS A 1 91 ? -13.706 5.599 8.848 1.00 94.75 91 LYS A C 1
ATOM 695 O O . LYS A 1 91 ? -13.027 5.742 9.861 1.00 94.75 91 LYS A O 1
ATOM 700 N N . ASP A 1 92 ? -15.006 5.306 8.885 1.00 95.62 92 ASP A N 1
ATOM 701 C CA . ASP A 1 92 ? -15.766 5.240 10.137 1.00 95.62 92 ASP A CA 1
ATOM 702 C C . ASP A 1 92 ? -15.319 4.050 10.996 1.00 95.62 92 ASP A C 1
ATOM 704 O O . ASP A 1 92 ? -15.103 4.200 12.199 1.00 95.62 92 ASP A O 1
ATOM 708 N N . ASP A 1 93 ? -15.075 2.893 10.375 1.00 94.62 93 ASP A N 1
ATOM 709 C CA . ASP A 1 93 ? -14.558 1.698 11.049 1.00 94.62 93 ASP A CA 1
ATOM 710 C C . ASP A 1 93 ? -13.129 1.910 11.566 1.00 94.62 93 ASP A C 1
ATOM 712 O O . ASP A 1 93 ? -12.787 1.509 12.681 1.00 94.62 93 ASP A O 1
ATOM 716 N N . LEU A 1 94 ? -12.292 2.593 10.779 1.00 94.25 94 LEU A N 1
ATOM 717 C CA . LEU A 1 94 ? -10.934 2.965 11.172 1.00 94.25 94 LEU A CA 1
ATOM 718 C C . LEU A 1 94 ? -10.946 3.925 12.370 1.00 94.25 94 LEU A C 1
ATOM 720 O O . LEU A 1 94 ? -10.183 3.731 13.317 1.00 94.25 94 LEU A O 1
ATOM 724 N N . TYR A 1 95 ? -11.835 4.922 12.379 1.00 93.44 95 TYR A N 1
ATOM 725 C CA . TYR A 1 95 ? -12.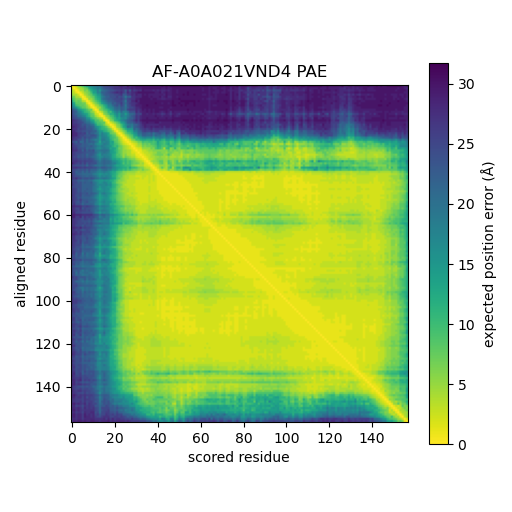003 5.827 13.520 1.00 93.44 95 TYR A CA 1
ATOM 726 C C . TYR A 1 95 ? -12.580 5.131 14.753 1.00 93.44 95 TYR A C 1
ATOM 728 O O . TYR A 1 95 ? -12.200 5.477 15.873 1.00 93.44 95 TYR A O 1
ATOM 736 N N . ALA A 1 96 ? -13.439 4.129 14.562 1.00 93.00 96 ALA A N 1
ATOM 737 C CA . ALA A 1 96 ? -13.948 3.278 15.632 1.00 93.00 96 ALA A CA 1
ATOM 738 C C . ALA A 1 96 ? -12.904 2.275 16.165 1.00 93.00 96 ALA A C 1
ATOM 740 O O . ALA A 1 96 ? -13.114 1.670 17.217 1.00 93.00 96 ALA A O 1
ATOM 741 N N . GLY A 1 97 ? -11.768 2.116 15.478 1.00 92.38 97 GLY A N 1
ATOM 742 C CA . GLY A 1 97 ? -10.692 1.212 15.873 1.00 92.38 97 GLY A CA 1
ATOM 743 C C . GLY A 1 97 ? -10.943 -0.252 15.523 1.00 92.38 97 GLY A C 1
ATOM 744 O O . GLY A 1 97 ? -10.464 -1.132 16.242 1.00 92.38 97 GLY A O 1
ATOM 745 N N . ASP A 1 98 ? -11.673 -0.526 14.437 1.00 93.69 98 ASP A N 1
ATOM 746 C CA . ASP A 1 98 ? -11.866 -1.884 13.929 1.00 93.69 98 ASP A CA 1
ATOM 747 C C . ASP A 1 98 ? -10.514 -2.555 13.652 1.00 93.69 98 ASP A C 1
ATOM 749 O O . ASP A 1 98 ? -9.711 -2.110 12.827 1.00 93.69 98 ASP A O 1
ATOM 753 N N . THR A 1 99 ? -10.245 -3.650 14.362 1.00 92.44 99 THR A N 1
ATOM 754 C CA . THR A 1 99 ? -8.940 -4.318 14.309 1.00 92.44 99 THR A CA 1
ATOM 755 C C . THR A 1 99 ? -8.697 -4.996 12.964 1.00 92.44 99 THR A C 1
ATOM 757 O O . THR A 1 99 ? -7.548 -5.070 12.530 1.00 92.44 99 THR A O 1
ATOM 760 N N . GLY A 1 100 ? -9.758 -5.440 12.280 1.00 92.44 100 GLY A N 1
ATOM 761 C CA . GLY A 1 100 ? -9.683 -6.004 10.932 1.00 92.44 100 GLY A CA 1
ATOM 762 C C . GLY A 1 100 ? -9.278 -4.959 9.891 1.00 92.44 100 GLY A C 1
ATOM 763 O O . GLY A 1 100 ? -8.300 -5.162 9.167 1.00 92.44 100 GLY A O 1
ATOM 764 N N . ALA A 1 101 ? -9.963 -3.811 9.880 1.00 94.12 101 ALA A N 1
ATOM 765 C CA . ALA A 1 101 ? -9.644 -2.681 9.009 1.00 94.12 101 ALA A CA 1
ATOM 766 C C . ALA A 1 101 ? -8.211 -2.182 9.230 1.00 94.12 101 ALA A C 1
ATOM 768 O O . ALA A 1 101 ? -7.466 -1.980 8.269 1.00 94.12 101 ALA A O 1
ATOM 769 N N . LEU A 1 102 ? -7.815 -2.008 10.498 1.00 94.31 102 LEU A N 1
ATOM 770 C CA . LEU A 1 102 ? -6.485 -1.525 10.870 1.00 94.31 102 LEU A CA 1
ATOM 771 C C . LEU A 1 102 ? -5.382 -2.508 10.478 1.00 94.31 102 LEU A C 1
ATOM 773 O O . LEU A 1 102 ? -4.337 -2.075 9.997 1.00 94.31 102 LEU A O 1
ATOM 777 N N . ALA A 1 103 ? -5.600 -3.814 10.657 1.00 93.44 103 ALA A N 1
ATOM 778 C CA . ALA A 1 103 ? -4.634 -4.829 10.250 1.00 93.44 103 ALA A CA 1
ATOM 779 C C . ALA A 1 103 ? -4.490 -4.894 8.722 1.00 93.44 103 ALA A C 1
ATOM 781 O O . ALA A 1 103 ? -3.379 -4.998 8.209 1.00 93.44 103 ALA A O 1
ATOM 782 N N . THR A 1 104 ? -5.598 -4.775 7.987 1.00 95.25 104 THR A N 1
ATOM 783 C CA . THR A 1 104 ? -5.585 -4.769 6.516 1.00 95.25 104 THR A CA 1
ATOM 784 C C . THR A 1 104 ? -4.864 -3.533 5.982 1.00 95.25 104 THR A C 1
ATOM 786 O O . THR A 1 104 ? -3.998 -3.639 5.112 1.00 95.25 104 THR A O 1
ATOM 789 N N . LEU A 1 105 ? -5.165 -2.360 6.546 1.00 95.56 105 LEU A N 1
ATOM 790 C CA . LEU A 1 105 ? -4.505 -1.109 6.186 1.00 95.56 105 LEU A CA 1
ATOM 791 C C . LEU A 1 105 ? -3.010 -1.150 6.520 1.00 95.56 105 LEU A C 1
ATOM 793 O O . LEU A 1 105 ? -2.185 -0.758 5.702 1.00 95.56 105 LEU A O 1
ATOM 797 N N . SER A 1 106 ? -2.662 -1.666 7.699 1.00 94.75 106 SER A N 1
ATOM 798 C CA . SER A 1 106 ? -1.280 -1.903 8.120 1.00 94.75 106 SER A CA 1
ATOM 799 C C . SER A 1 106 ? -0.507 -2.733 7.099 1.00 94.75 106 SER A C 1
ATOM 801 O O . SER A 1 106 ? 0.561 -2.313 6.650 1.00 94.75 106 SER A O 1
ATOM 803 N N . HIS A 1 107 ? -1.044 -3.891 6.719 1.00 95.06 107 HIS A N 1
ATOM 804 C CA . HIS A 1 107 ? -0.375 -4.779 5.781 1.00 95.06 107 HIS A CA 1
ATOM 805 C C . HIS A 1 107 ? -0.224 -4.132 4.400 1.00 95.06 107 HIS A C 1
ATOM 807 O O . HIS A 1 107 ? 0.854 -4.166 3.808 1.00 95.06 107 HIS A O 1
ATOM 813 N N . THR A 1 108 ? -1.275 -3.454 3.933 1.00 96.06 108 THR A N 1
ATOM 814 C CA . THR A 1 108 ? -1.273 -2.749 2.644 1.00 96.06 108 THR A CA 1
ATOM 815 C C . THR A 1 108 ? -0.231 -1.637 2.608 1.00 96.06 108 THR A C 1
ATOM 817 O O . THR A 1 108 ? 0.572 -1.582 1.679 1.00 96.06 108 THR A O 1
ATOM 820 N N . LEU A 1 109 ? -0.190 -0.784 3.636 1.00 96.31 109 LEU A N 1
ATOM 821 C CA . LEU A 1 109 ? 0.808 0.282 3.739 1.00 96.31 109 LEU A CA 1
ATOM 822 C C . LEU A 1 109 ? 2.224 -0.285 3.838 1.00 96.31 109 LEU A C 1
ATOM 824 O O . LEU A 1 109 ? 3.126 0.237 3.198 1.00 96.31 109 LEU A O 1
ATOM 828 N N . THR A 1 110 ? 2.418 -1.375 4.581 1.00 95.88 110 THR A N 1
ATOM 829 C CA . THR A 1 110 ? 3.729 -2.029 4.694 1.00 95.88 110 THR A CA 1
ATOM 830 C C . THR A 1 110 ? 4.225 -2.510 3.331 1.00 95.88 110 THR A C 1
ATOM 832 O O . THR A 1 110 ? 5.344 -2.193 2.938 1.00 95.88 110 THR A O 1
ATOM 835 N N . GLY A 1 111 ? 3.381 -3.220 2.573 1.00 96.25 111 GLY A N 1
ATOM 836 C CA . GLY A 1 111 ? 3.730 -3.676 1.228 1.00 96.25 111 GLY A CA 1
ATOM 837 C C . GLY A 1 111 ? 3.991 -2.523 0.258 1.00 96.25 111 GLY A C 1
ATOM 838 O O . GLY A 1 111 ? 4.960 -2.572 -0.497 1.00 96.25 111 GLY A O 1
ATOM 839 N N . LEU A 1 112 ? 3.178 -1.465 0.315 1.00 97.06 112 LEU A N 1
ATOM 840 C CA . LEU A 1 112 ? 3.357 -0.270 -0.509 1.00 97.06 112 LEU A CA 1
ATOM 841 C C . LEU A 1 112 ? 4.679 0.446 -0.204 1.00 97.06 112 LEU A C 1
ATOM 843 O O . LEU A 1 112 ? 5.407 0.795 -1.131 1.00 97.06 112 LEU A O 1
ATOM 847 N N . LEU A 1 113 ? 5.010 0.653 1.074 1.00 97.19 113 LEU A N 1
ATOM 848 C CA . LEU A 1 113 ? 6.245 1.336 1.451 1.00 97.19 113 LEU A CA 1
ATOM 849 C C . LEU A 1 113 ? 7.482 0.517 1.068 1.00 97.19 113 LEU A C 1
ATOM 851 O O . LEU A 1 113 ? 8.419 1.089 0.523 1.00 97.19 113 LEU A O 1
ATOM 855 N N . LEU A 1 114 ? 7.467 -0.807 1.267 1.00 96.50 114 LEU A N 1
ATOM 856 C CA . LEU A 1 114 ? 8.553 -1.686 0.813 1.00 96.50 114 LEU A CA 1
ATOM 857 C C . LEU A 1 114 ? 8.697 -1.663 -0.716 1.00 96.50 114 LEU A C 1
ATOM 859 O O . LEU A 1 114 ? 9.809 -1.619 -1.235 1.00 96.50 114 LEU A O 1
ATOM 863 N N . ALA A 1 115 ? 7.584 -1.628 -1.454 1.00 96.81 115 ALA A N 1
ATOM 864 C CA . ALA A 1 115 ? 7.613 -1.525 -2.911 1.00 96.81 115 ALA A CA 1
ATOM 865 C C . ALA A 1 11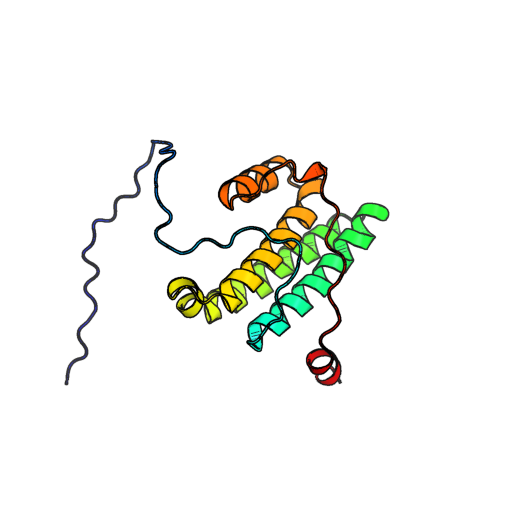5 ? 8.142 -0.176 -3.411 1.00 96.81 115 ALA A C 1
ATOM 867 O O . ALA A 1 115 ? 8.811 -0.138 -4.441 1.00 96.81 115 ALA A O 1
ATOM 868 N N . LEU A 1 116 ? 7.849 0.917 -2.703 1.00 97.19 116 LEU A N 1
ATOM 869 C CA . LEU A 1 116 ? 8.324 2.265 -3.022 1.00 97.19 116 LEU A CA 1
ATOM 870 C C . LEU A 1 116 ? 9.758 2.529 -2.551 1.00 97.19 116 LEU A C 1
ATOM 872 O O . LEU A 1 116 ? 10.379 3.473 -3.040 1.00 97.19 116 LEU A O 1
ATOM 876 N N . HIS A 1 117 ? 10.290 1.732 -1.623 1.00 96.50 117 HIS A N 1
ATOM 877 C CA . HIS A 1 117 ? 11.581 1.988 -0.984 1.00 96.50 117 HIS A CA 1
ATOM 878 C C . HIS A 1 117 ? 12.751 2.156 -1.974 1.00 96.50 117 HIS A C 1
ATOM 880 O O . HIS A 1 117 ? 13.482 3.136 -1.836 1.00 96.50 117 HIS A O 1
ATOM 886 N N . PRO A 1 118 ? 12.885 1.343 -3.048 1.00 95.06 118 PRO A N 1
ATOM 887 C CA . PRO A 1 118 ? 13.943 1.539 -4.046 1.00 95.06 118 PRO A CA 1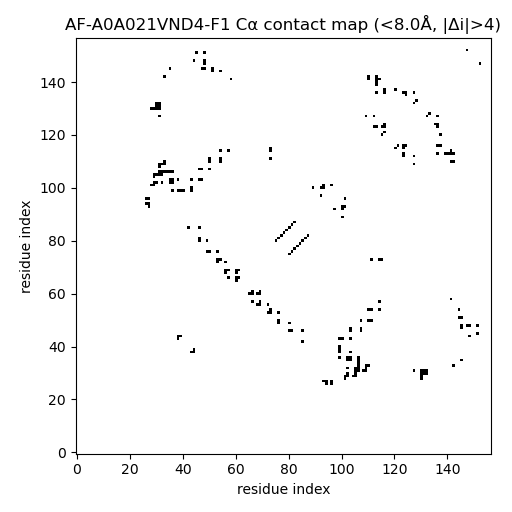
ATOM 888 C C . PRO A 1 118 ? 13.866 2.867 -4.820 1.00 95.06 118 PRO A C 1
ATOM 890 O O . PRO A 1 118 ? 14.853 3.286 -5.421 1.00 95.06 118 PRO A O 1
ATOM 893 N N . LEU A 1 119 ? 12.701 3.524 -4.836 1.00 95.44 119 LEU A N 1
ATOM 894 C CA . LEU A 1 119 ? 12.479 4.804 -5.516 1.00 95.44 119 LEU A CA 1
ATOM 895 C C . LEU A 1 119 ? 12.571 5.987 -4.548 1.00 95.44 119 LEU A C 1
ATOM 897 O O . LEU A 1 119 ? 13.077 7.048 -4.911 1.00 95.44 119 LEU A O 1
ATOM 901 N N . LEU A 1 120 ? 12.055 5.816 -3.328 1.00 96.25 120 LEU A N 1
ATOM 902 C CA . LEU A 1 120 ? 11.854 6.875 -2.339 1.00 96.25 120 LEU A CA 1
ATOM 903 C C . LEU A 1 120 ? 12.367 6.451 -0.946 1.00 96.25 120 LEU A C 1
ATOM 905 O O . LEU A 1 120 ? 11.582 6.434 0.009 1.00 96.25 120 LEU A O 1
ATOM 909 N N . PRO A 1 121 ? 13.660 6.114 -0.783 1.00 96.50 121 PRO A N 1
ATOM 910 C CA . PRO A 1 121 ? 14.167 5.482 0.439 1.00 96.50 121 PRO A CA 1
ATOM 911 C C . PRO A 1 121 ? 13.985 6.366 1.678 1.00 96.50 121 PRO A C 1
ATOM 913 O O . PRO A 1 121 ? 13.452 5.923 2.688 1.00 96.50 121 PRO A O 1
ATOM 916 N N . PHE A 1 122 ? 14.314 7.656 1.579 1.00 97.19 122 PHE A N 1
ATOM 917 C CA . PHE A 1 122 ? 14.174 8.584 2.706 1.00 97.19 122 PHE A CA 1
ATOM 918 C C . PHE A 1 122 ? 12.714 8.804 3.108 1.00 97.19 122 PHE A C 1
ATOM 920 O O . PHE A 1 122 ? 12.385 8.811 4.286 1.00 97.19 122 PHE A O 1
ATOM 927 N N . THR A 1 123 ? 11.813 8.966 2.136 1.00 96.75 123 THR A N 1
ATOM 928 C CA . THR A 1 123 ? 10.391 9.187 2.431 1.00 96.75 123 THR A CA 1
ATOM 929 C C . THR A 1 123 ? 9.757 7.953 3.056 1.00 96.75 123 THR A C 1
ATOM 931 O O . THR A 1 123 ? 8.972 8.069 3.990 1.00 96.75 123 THR A O 1
ATOM 934 N N . THR A 1 124 ? 10.084 6.771 2.541 1.00 96.94 124 THR A N 1
ATOM 935 C CA . THR A 1 124 ? 9.527 5.517 3.051 1.00 96.94 124 THR A CA 1
ATOM 936 C C . THR A 1 124 ? 10.071 5.174 4.436 1.00 96.94 124 THR A C 1
ATOM 938 O O . THR A 1 124 ? 9.284 4.712 5.254 1.00 96.94 124 THR A O 1
ATOM 941 N N . GLU A 1 125 ? 11.338 5.478 4.738 1.00 96.06 125 GLU A N 1
ATOM 942 C CA . GLU A 1 125 ? 11.916 5.309 6.080 1.00 96.06 125 GLU A CA 1
ATOM 943 C C . GLU A 1 125 ? 11.233 6.225 7.110 1.00 96.06 125 GLU A C 1
ATOM 945 O O . GLU A 1 125 ? 10.747 5.750 8.134 1.00 96.06 125 GLU A O 1
ATOM 950 N N . GLU A 1 126 ? 11.075 7.517 6.801 1.00 95.94 126 GLU A N 1
ATOM 951 C CA . GLU A 1 126 ? 10.381 8.469 7.684 1.00 95.94 126 GLU A CA 1
ATOM 952 C C . GLU A 1 126 ? 8.922 8.056 7.946 1.00 95.94 126 GLU A C 1
ATOM 954 O O . GLU A 1 126 ? 8.421 8.128 9.072 1.00 95.94 126 GLU A O 1
ATOM 959 N N . LEU A 1 127 ? 8.219 7.593 6.906 1.00 95.06 127 LEU A N 1
ATOM 960 C CA . LEU A 1 127 ? 6.849 7.095 7.040 1.00 95.06 127 LEU A CA 1
ATOM 961 C C . LEU A 1 127 ? 6.787 5.799 7.856 1.00 95.06 127 LEU A C 1
ATOM 963 O O . LEU A 1 127 ? 5.876 5.634 8.668 1.00 95.06 127 LEU A O 1
ATOM 967 N N . ALA A 1 128 ? 7.738 4.888 7.662 1.00 93.94 128 ALA A N 1
ATOM 968 C CA . ALA A 1 128 ? 7.810 3.640 8.406 1.00 93.94 128 ALA A CA 1
ATOM 969 C C . ALA A 1 128 ? 8.081 3.893 9.894 1.00 93.94 128 ALA A C 1
ATOM 971 O O . ALA A 1 128 ? 7.358 3.353 10.737 1.00 93.94 128 ALA A O 1
ATOM 972 N N . GLU A 1 129 ? 9.036 4.768 10.229 1.00 92.81 129 GLU A N 1
ATOM 973 C CA . GLU A 1 129 ? 9.310 5.181 11.611 1.00 92.81 129 GLU A CA 1
ATOM 974 C C . GLU A 1 129 ? 8.060 5.801 12.252 1.00 92.81 129 GLU A C 1
ATOM 976 O O . GLU A 1 129 ? 7.675 5.426 13.363 1.00 92.81 129 GLU A O 1
ATOM 981 N N . ALA A 1 130 ? 7.356 6.683 11.532 1.00 91.62 130 ALA A N 1
ATOM 982 C CA . ALA A 1 130 ? 6.123 7.303 12.020 1.00 91.62 130 ALA A CA 1
ATOM 983 C C . ALA A 1 130 ? 5.003 6.284 12.311 1.00 91.62 130 ALA A C 1
ATOM 985 O O . ALA A 1 130 ? 4.178 6.507 13.203 1.00 91.62 130 ALA A O 1
ATOM 986 N N . LEU A 1 131 ? 4.977 5.160 11.590 1.00 91.06 131 LEU A N 1
ATOM 987 C CA . LEU A 1 131 ? 4.049 4.051 11.826 1.00 91.06 131 LEU A CA 1
ATOM 988 C C . LEU A 1 131 ? 4.536 3.091 12.933 1.00 91.06 131 LEU A C 1
ATOM 990 O O . LEU A 1 131 ? 3.770 2.250 13.410 1.00 91.06 131 LEU A O 1
ATOM 994 N N . GLY A 1 132 ? 5.776 3.238 13.404 1.00 90.56 132 GLY A N 1
ATOM 995 C CA . GLY A 1 132 ? 6.378 2.408 14.446 1.00 90.56 132 GLY A CA 1
ATOM 996 C C . GLY A 1 132 ? 7.135 1.192 13.914 1.00 90.56 132 GLY A C 1
ATOM 997 O O . GLY A 1 132 ? 7.259 0.202 14.637 1.00 90.56 132 GLY A O 1
ATOM 998 N N . TRP A 1 133 ? 7.612 1.245 12.666 1.00 91.44 133 TRP A N 1
ATOM 999 C CA . TRP A 1 133 ? 8.591 0.289 12.152 1.00 91.44 133 TRP A CA 1
ATOM 1000 C C . TRP A 1 133 ? 9.877 0.361 12.982 1.00 91.44 133 TRP A C 1
ATOM 1002 O O . TRP A 1 133 ? 10.303 1.438 13.396 1.00 91.44 133 TRP A O 1
ATOM 1012 N N . SER A 1 134 ? 10.500 -0.789 13.235 1.00 87.88 134 SER A N 1
ATOM 1013 C CA . SER A 1 134 ? 11.786 -0.868 13.927 1.00 87.88 134 SER A CA 1
ATOM 1014 C C . SER A 1 134 ? 12.792 -1.602 13.051 1.00 87.88 134 SER A C 1
ATOM 1016 O O . SER A 1 134 ? 12.634 -2.800 12.823 1.00 87.88 134 SER A O 1
ATOM 1018 N N . GLY A 1 135 ? 13.830 -0.903 12.601 1.00 89.00 135 GLY A N 1
ATOM 1019 C CA . GLY A 1 135 ? 14.837 -1.428 11.675 1.00 89.00 135 GLY A CA 1
ATOM 1020 C C . GLY A 1 135 ? 14.903 -0.595 10.400 1.00 89.00 135 GLY A C 1
ATOM 1021 O O . GLY A 1 135 ? 14.164 0.371 10.277 1.00 89.00 135 GLY A O 1
ATOM 1022 N N . LEU A 1 136 ? 15.784 -0.981 9.478 1.00 91.50 136 LEU A N 1
ATOM 1023 C CA . LEU A 1 136 ? 15.916 -0.338 8.170 1.00 91.50 136 LEU A CA 1
ATOM 1024 C C . LEU A 1 136 ? 15.035 -1.054 7.154 1.00 91.50 136 LEU A C 1
ATOM 1026 O O . LEU A 1 136 ? 15.100 -2.281 7.048 1.00 91.50 136 LEU A O 1
ATOM 1030 N N . MET A 1 137 ? 14.272 -0.292 6.378 1.00 91.75 137 MET A N 1
ATOM 1031 C CA . MET A 1 137 ? 13.437 -0.846 5.307 1.00 91.75 137 MET A CA 1
ATOM 1032 C C . MET A 1 137 ? 14.280 -1.457 4.174 1.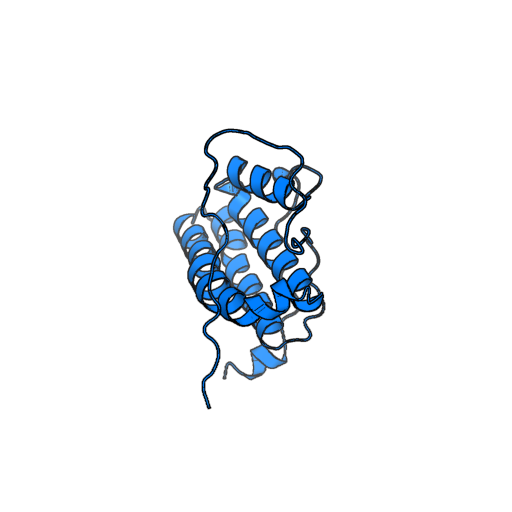00 91.75 137 MET A C 1
ATOM 1034 O O . MET A 1 137 ? 13.851 -2.425 3.553 1.00 91.75 137 MET A O 1
ATOM 1038 N N . ASP A 1 138 ? 15.517 -0.984 3.983 1.00 90.94 138 ASP A N 1
ATOM 1039 C CA . ASP A 1 138 ? 16.494 -1.516 3.016 1.00 90.94 138 ASP A CA 1
ATOM 1040 C C . ASP A 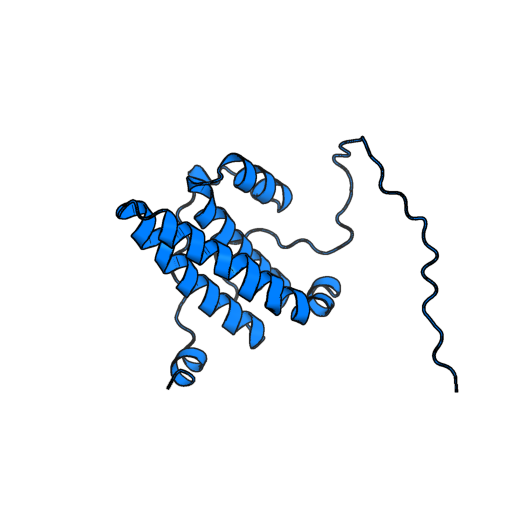1 138 ? 16.786 -3.015 3.198 1.00 90.94 138 ASP A C 1
ATOM 1042 O O . ASP A 1 138 ? 17.152 -3.713 2.251 1.00 90.94 138 ASP A O 1
ATOM 1046 N N . ALA A 1 139 ? 16.684 -3.510 4.434 1.00 90.81 139 ALA A N 1
ATOM 1047 C CA . ALA A 1 139 ? 17.013 -4.890 4.775 1.00 90.81 139 ALA A CA 1
ATOM 1048 C C . ALA A 1 139 ? 15.833 -5.855 4.582 1.00 90.81 139 ALA A C 1
ATOM 1050 O O . ALA A 1 139 ? 16.010 -7.068 4.716 1.00 90.81 139 ALA A O 1
ATOM 1051 N N . GLU A 1 140 ? 14.642 -5.336 4.286 1.00 92.31 140 GLU A N 1
ATOM 1052 C CA . GLU A 1 140 ? 13.420 -6.124 4.206 1.00 92.31 140 GLU A CA 1
ATOM 1053 C C . GLU A 1 140 ? 13.075 -6.483 2.760 1.00 92.31 140 GLU A C 1
ATOM 1055 O O . GLU A 1 140 ? 13.010 -5.612 1.887 1.00 92.31 140 GLU A O 1
ATOM 1060 N N . PRO A 1 141 ? 12.820 -7.769 2.467 1.00 91.38 141 PRO A N 1
ATOM 1061 C CA . PRO A 1 141 ? 12.379 -8.165 1.147 1.00 91.38 141 PRO A CA 1
ATOM 1062 C C . PRO A 1 141 ? 10.952 -7.682 0.896 1.00 91.38 141 PRO A C 1
ATOM 1064 O O . PRO A 1 141 ? 10.123 -7.575 1.804 1.00 91.38 141 PRO A O 1
ATOM 1067 N N . LEU A 1 142 ? 10.623 -7.489 -0.380 1.00 89.19 142 LEU A N 1
ATOM 1068 C CA . LEU A 1 142 ? 9.239 -7.266 -0.765 1.00 89.19 142 LEU A CA 1
ATOM 1069 C C . LEU A 1 142 ? 8.374 -8.458 -0.304 1.00 89.19 142 LEU A C 1
ATOM 1071 O O . LEU A 1 142 ? 8.785 -9.605 -0.520 1.00 89.19 142 LEU A O 1
ATOM 1075 N N . PRO A 1 143 ? 7.181 -8.227 0.283 1.00 87.31 143 PRO A N 1
ATOM 1076 C CA . PRO A 1 143 ? 6.326 -9.311 0.749 1.00 87.31 143 PRO A CA 1
ATOM 1077 C C . PRO A 1 143 ? 6.053 -10.316 -0.367 1.00 87.31 143 PRO A C 1
ATOM 1079 O O . PRO A 1 143 ? 5.901 -9.934 -1.530 1.00 87.31 143 PRO A O 1
ATOM 1082 N N . ALA A 1 144 ? 5.980 -11.604 -0.036 1.00 82.94 144 ALA A N 1
ATOM 1083 C CA . ALA A 1 144 ? 5.492 -12.610 -0.974 1.00 82.94 144 ALA A CA 1
ATOM 1084 C C . ALA A 1 144 ? 3.995 -12.372 -1.263 1.00 82.94 144 ALA A C 1
ATOM 1086 O O . ALA A 1 144 ? 3.311 -11.811 -0.406 1.00 82.94 144 ALA A O 1
ATOM 1087 N N . PRO A 1 145 ? 3.482 -12.768 -2.444 1.00 79.19 145 PRO A N 1
ATOM 1088 C CA . PRO A 1 145 ? 2.050 -12.708 -2.710 1.00 79.19 145 PRO A CA 1
ATOM 1089 C C . PRO A 1 145 ? 1.275 -13.490 -1.647 1.00 79.19 145 PRO A C 1
ATOM 1091 O O . PRO A 1 145 ? 1.722 -14.563 -1.224 1.00 79.19 145 PRO A O 1
ATOM 1094 N N . GLY A 1 146 ? 0.127 -12.960 -1.235 1.00 75.94 146 GLY A N 1
ATOM 1095 C CA . GLY A 1 146 ? -0.827 -13.692 -0.416 1.00 75.94 146 GLY A CA 1
ATOM 1096 C C . GLY A 1 146 ? -1.382 -14.925 -1.132 1.00 75.94 146 GLY A C 1
ATOM 1097 O O . GLY A 1 146 ? -1.223 -15.112 -2.342 1.00 75.94 146 GLY A O 1
ATOM 1098 N N . GLU A 1 147 ? -2.051 -15.793 -0.371 1.00 74.75 147 GLU A N 1
ATOM 1099 C CA . GLU A 1 147 ? -2.870 -16.837 -0.983 1.00 74.75 147 GLU A CA 1
ATOM 1100 C C . GLU A 1 147 ? -4.021 -16.174 -1.754 1.00 74.75 147 GLU A C 1
ATOM 1102 O O . GLU A 1 147 ? -4.700 -15.306 -1.194 1.00 74.75 147 GLU A O 1
ATOM 1107 N N . PRO A 1 148 ? -4.257 -16.558 -3.021 1.00 72.88 148 PRO A N 1
ATOM 1108 C CA . PRO A 1 148 ? -5.315 -15.956 -3.815 1.00 72.88 148 PRO A CA 1
ATOM 1109 C C . PRO A 1 148 ? -6.671 -16.193 -3.150 1.00 72.88 148 PRO A C 1
ATOM 1111 O O . PRO A 1 148 ? -7.000 -17.315 -2.756 1.00 72.88 148 PRO A O 1
ATOM 1114 N N . ASP A 1 149 ? -7.486 -15.142 -3.063 1.00 74.56 149 ASP A N 1
ATOM 1115 C CA . ASP A 1 149 ? -8.859 -15.277 -2.590 1.00 74.56 149 ASP A CA 1
ATOM 1116 C C . ASP A 1 149 ? -9.673 -16.058 -3.630 1.00 74.56 149 ASP A C 1
ATOM 1118 O O . ASP A 1 149 ? -10.062 -15.534 -4.676 1.00 74.56 149 ASP A O 1
ATOM 1122 N N . ALA A 1 150 ? -9.936 -17.332 -3.332 1.00 69.62 150 ALA A N 1
ATOM 1123 C CA . ALA A 1 150 ? -10.689 -18.230 -4.200 1.00 69.62 150 ALA A CA 1
ATOM 1124 C C . ALA A 1 150 ? -12.084 -17.685 -4.556 1.00 69.62 150 ALA A C 1
ATOM 1126 O O . ALA A 1 150 ? -12.582 -17.947 -5.650 1.00 69.62 150 ALA A O 1
ATOM 1127 N N . ALA A 1 151 ? -12.712 -16.906 -3.667 1.00 67.06 151 ALA A N 1
ATOM 1128 C CA . ALA A 1 151 ? -14.016 -16.307 -3.935 1.00 67.06 151 ALA A CA 1
ATOM 1129 C C . ALA A 1 151 ? -13.913 -15.107 -4.887 1.00 67.06 151 ALA A C 1
ATOM 1131 O O . ALA A 1 151 ? -14.791 -14.919 -5.726 1.00 67.06 151 ALA A O 1
ATOM 1132 N N . ALA A 1 152 ? -12.838 -14.318 -4.789 1.00 61.69 152 ALA A N 1
ATOM 1133 C CA . ALA A 1 152 ? -12.568 -13.234 -5.732 1.00 61.69 152 ALA A CA 1
ATOM 1134 C C . ALA A 1 152 ? -12.183 -13.779 -7.117 1.00 61.69 152 ALA A C 1
ATOM 1136 O O . ALA A 1 152 ? -12.649 -13.261 -8.128 1.00 61.69 152 ALA A O 1
ATOM 1137 N N . ALA A 1 153 ? -11.398 -14.861 -7.165 1.00 60.47 153 ALA A N 1
ATOM 1138 C CA . ALA A 1 153 ? -11.028 -15.535 -8.409 1.00 60.47 153 ALA A CA 1
ATOM 1139 C C . ALA A 1 153 ? -12.249 -16.103 -9.155 1.00 60.47 153 ALA A C 1
ATOM 1141 O O . ALA A 1 153 ? -12.310 -16.018 -10.376 1.00 60.47 153 ALA A O 1
ATOM 1142 N N . ALA A 1 154 ? -13.242 -16.623 -8.427 1.00 56.66 154 ALA A N 1
ATOM 1143 C CA . ALA A 1 154 ? -14.478 -17.154 -9.006 1.00 56.66 154 ALA A CA 1
ATOM 1144 C C . ALA A 1 154 ? -15.457 -16.075 -9.511 1.00 56.66 154 ALA A C 1
ATOM 1146 O O . ALA A 1 154 ? -16.370 -16.391 -10.266 1.00 56.66 154 ALA A O 1
ATOM 1147 N N . ALA A 1 155 ? -15.301 -14.816 -9.089 1.00 50.62 155 ALA A N 1
ATOM 1148 C CA . ALA A 1 155 ? -16.165 -13.703 -9.497 1.00 50.62 155 ALA A CA 1
ATOM 1149 C C . ALA A 1 155 ? -15.630 -12.924 -10.717 1.00 50.62 155 ALA A C 1
ATOM 1151 O O . ALA A 1 155 ? -16.260 -11.958 -11.143 1.00 50.62 155 ALA A O 1
ATOM 1152 N N . GLY A 1 156 ? -14.455 -13.304 -11.234 1.00 48.66 156 GLY A N 1
ATOM 1153 C CA . GLY A 1 156 ? -13.785 -12.670 -12.373 1.00 48.66 156 GLY A CA 1
ATOM 1154 C C . GLY A 1 156 ? -14.072 -13.299 -13.743 1.00 48.66 156 GLY A C 1
ATOM 1155 O O . GLY A 1 156 ? -13.366 -12.952 -14.690 1.00 48.66 156 GLY A O 1
ATOM 1156 N N . GLU A 1 157 ? -15.056 -14.203 -13.846 1.00 35.88 157 GLU A N 1
ATOM 1157 C CA . GLU A 1 157 ? -15.577 -14.765 -15.110 1.00 35.88 157 GLU A CA 1
ATOM 1158 C C . GLU A 1 157 ? -16.877 -14.084 -15.564 1.00 35.88 157 GLU A C 1
ATOM 1160 O O . GLU A 1 157 ? -17.756 -13.829 -14.707 1.00 35.88 157 GLU A O 1
#

Mean predicted aligned error: 9.73 Å

Sequence (157 aa):
MGVPLVTATGPESWPHTGCSRGRRARYPAPRPSVRGPPPRHLLDRWLLTRLDAALSEPRAGYGAGDLARTCAALTRLTEDDLSGLYLEVRKDDLYAGDTGALATLSHTLTGLLLALHPLLPFTTEELAEALGWSGLMDAEPLPAPGEPDAAAAAAGE

Secondary structure (DSSP, 8-state):
-PPPP----S------S---TT---SSPPPPP-SSPP---SHHHHHHHHHHHHHHHHHHHHHHHT-HHHHHHHHHHIIIIIIIIIIHHHHHHHHHHT-HHHHHHHHHHHHHHHHHHTTT-HHHHHHHHHHHT--S-GGGSPPPPPPPP-HHHHHT--

Organism: NCBI:txid948458

pLDDT: mean 82.32, std 20.14, range [28.53, 97.75]

InterPro domains:
  IPR009080 Aminoacyl-tRNA synthetase, class Ia, anticodon-binding [SSF47323] (37-154)
  IPR013155 Methionyl/Valyl/Leucyl/Isoleucyl-tRNA synthetase, anticodon-binding [PF08264] (44-144)

Nearest PDB structures (foldseek):
  1gax-assembly2_B  TM=8.962E-01  e=5.390E-04  Thermus thermophilus
  4xkz-assembly1_A  TM=7.511E-01  e=1.566E-04  Pseudomonas aeruginosa PAO1
  1wz2-assembly1_A  TM=7.858E-01  e=4.290E-02  Pyrococcus horikoshii OT3
  6swx-assembly1_A  TM=7.330E-01  e=1.814E-01  Leishmania major
  4eg6-assembly1_A  TM=6.651E-01  e=8.503E-01  Trypanosoma brucei brucei TREU927